Protein AF-A0A0F9NXJ1-F1 (afdb_monomer)

Sequence (76 aa):
MKEGTYNLGECRIIVSKDMGFWHLSISHQTRYPTFDEIRDARYKFLPNNITVAMLYPPKEEYINLHNNCFHLWELK

Nearest PDB structures (foldseek):
  2qzi-assembly1_A  TM=6.998E-01  e=3.583E-02  Streptococcus thermophilus LMG 18311
  9gfz-assembly2_B  TM=3.879E-01  e=1.025E+00  Medicago truncatula
  6t6d-assembly3_C  TM=3.681E-01  e=1.757E+00  Homo sapiens
  1k3s-assembly1_A  TM=3.427E-01  e=3.012E+00  Salmonella enterica
  8r7g-assembly3_C  TM=3.647E-01  e=3.395E+00  Homo sapiens

Organism: NCBI:txid412755

InterPro domains:
  IPR056111 Domain of unknown function DUF7694 [PF24746] (14-75)

Radius of gyration: 12.07 Å; Cα contacts (8 Å, |Δi|>4): 124; chains: 1; bounding box: 26×27×32 Å

Structure (mmCIF, N/CA/C/O backbone):
data_AF-A0A0F9NXJ1-F1
#
_entry.id   AF-A0A0F9NXJ1-F1
#
loop_
_atom_site.group_PDB
_atom_site.id
_atom_site.type_symbol
_atom_site.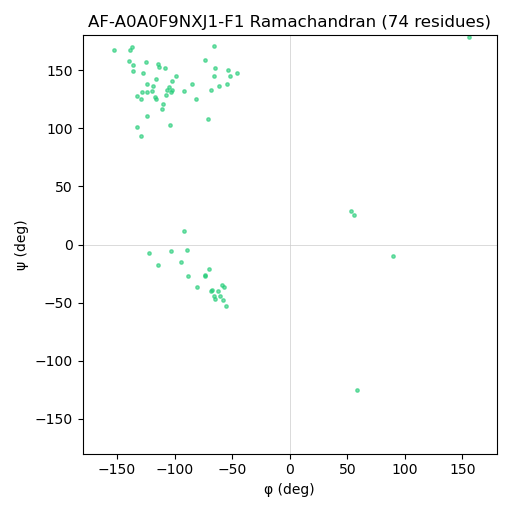label_atom_id
_atom_site.label_alt_id
_atom_site.label_comp_id
_atom_site.label_asym_id
_atom_site.label_entity_id
_atom_site.label_seq_id
_atom_site.pdbx_PDB_ins_code
_atom_site.Cartn_x
_atom_site.Cartn_y
_atom_site.Cartn_z
_atom_site.occupancy
_atom_site.B_iso_or_equiv
_atom_site.auth_seq_id
_atom_site.auth_comp_id
_atom_site.auth_asym_id
_atom_site.auth_atom_id
_atom_site.pdbx_PDB_model_num
ATOM 1 N N . MET A 1 1 ? 1.466 6.848 -14.818 1.00 79.00 1 MET A N 1
ATOM 2 C CA . MET A 1 1 ? 1.575 6.951 -13.347 1.00 79.00 1 MET A CA 1
ATOM 3 C C . MET A 1 1 ? 2.911 7.566 -12.979 1.00 79.00 1 MET A C 1
ATOM 5 O O . MET A 1 1 ? 3.812 7.530 -13.813 1.00 79.00 1 MET A O 1
ATOM 9 N N . LYS A 1 2 ? 3.024 8.160 -11.790 1.00 88.25 2 LYS A N 1
ATOM 10 C CA . LYS A 1 2 ? 4.259 8.773 -11.289 1.00 88.25 2 LYS A CA 1
ATOM 11 C C . LYS A 1 2 ? 4.575 8.208 -9.906 1.00 88.25 2 LYS A C 1
ATOM 13 O O . LYS A 1 2 ? 3.654 7.885 -9.163 1.00 88.25 2 LYS A O 1
ATOM 18 N N . GLU A 1 3 ? 5.860 8.094 -9.605 1.00 97.12 3 GLU A N 1
ATOM 19 C CA . GLU A 1 3 ? 6.341 7.861 -8.245 1.00 97.12 3 GLU A CA 1
ATOM 20 C C . GLU A 1 3 ? 6.003 9.072 -7.367 1.00 97.12 3 GLU A C 1
ATOM 22 O O . GLU A 1 3 ? 5.894 10.201 -7.863 1.00 97.12 3 GLU A O 1
ATOM 27 N N . GLY A 1 4 ? 5.825 8.849 -6.069 1.00 97.81 4 GLY A N 1
ATOM 28 C CA . GLY A 1 4 ? 5.512 9.915 -5.129 1.00 97.81 4 GLY A CA 1
ATOM 29 C C . GLY A 1 4 ? 4.795 9.444 -3.872 1.00 97.81 4 GLY A C 1
ATOM 30 O O . GLY A 1 4 ? 4.492 8.267 -3.693 1.00 97.81 4 GLY A O 1
ATOM 31 N N . THR A 1 5 ? 4.521 10.400 -2.987 1.00 98.12 5 THR A N 1
ATOM 32 C CA . THR A 1 5 ? 3.701 10.196 -1.786 1.00 98.12 5 THR A CA 1
ATOM 33 C C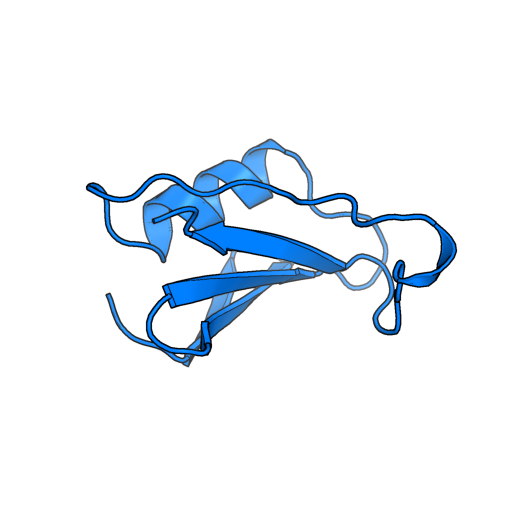 . THR A 1 5 ? 2.329 10.827 -1.988 1.00 98.12 5 THR A C 1
ATOM 35 O O . THR A 1 5 ? 2.228 11.959 -2.460 1.00 98.12 5 THR A O 1
ATOM 38 N N . TYR A 1 6 ? 1.280 10.110 -1.597 1.00 98.06 6 TYR A N 1
ATOM 39 C CA . TYR A 1 6 ? -0.111 10.519 -1.760 1.00 98.06 6 TYR A CA 1
ATOM 40 C C . TYR A 1 6 ? -0.929 10.192 -0.513 1.00 98.06 6 TYR A C 1
ATOM 42 O O . TYR A 1 6 ? -0.509 9.408 0.337 1.00 98.06 6 TYR A O 1
ATOM 50 N N . ASN A 1 7 ? -2.133 10.756 -0.454 1.00 97.94 7 ASN A N 1
ATOM 51 C CA . ASN A 1 7 ? -3.165 10.358 0.496 1.00 97.94 7 ASN A CA 1
ATOM 52 C C . ASN A 1 7 ? -4.364 9.780 -0.268 1.00 97.94 7 ASN A C 1
ATOM 54 O O . ASN A 1 7 ? -4.731 10.282 -1.339 1.00 97.94 7 ASN A O 1
ATOM 58 N N . LEU A 1 8 ? -4.986 8.747 0.293 1.00 97.75 8 LEU A N 1
ATOM 59 C CA . LEU A 1 8 ? -6.259 8.196 -0.163 1.00 97.75 8 LEU A CA 1
ATOM 60 C C . LEU A 1 8 ? -7.168 8.013 1.052 1.00 97.75 8 LEU A C 1
ATOM 62 O O . LEU A 1 8 ? -6.996 7.072 1.822 1.00 97.75 8 LEU A O 1
ATOM 66 N N . GLY A 1 9 ? -8.104 8.945 1.240 1.00 97.25 9 GLY A N 1
ATOM 67 C CA . GLY A 1 9 ? -8.820 9.046 2.509 1.00 97.25 9 GLY A CA 1
ATOM 68 C C . GLY A 1 9 ? -7.827 9.269 3.651 1.00 97.25 9 GLY A C 1
ATOM 69 O O . GLY A 1 9 ? -6.996 10.173 3.579 1.00 97.25 9 GLY A O 1
ATOM 70 N N . GLU A 1 10 ? -7.890 8.409 4.664 1.00 97.81 10 GLU A N 1
ATOM 71 C CA . GLU A 1 10 ? -6.996 8.423 5.830 1.00 97.81 10 GLU A CA 1
ATOM 72 C C . GLU A 1 10 ? -5.716 7.589 5.628 1.00 97.81 10 GLU A C 1
ATOM 74 O O . GLU A 1 10 ? -4.836 7.574 6.489 1.00 97.81 10 GLU A O 1
ATOM 79 N N . CYS A 1 11 ? -5.590 6.885 4.498 1.00 98.50 11 CYS A N 1
ATOM 80 C CA . CYS A 1 11 ? -4.407 6.090 4.192 1.00 98.50 11 CYS A CA 1
ATOM 81 C C . CYS A 1 11 ? -3.306 6.942 3.550 1.00 98.50 11 CYS A C 1
ATOM 83 O O . CYS A 1 11 ? -3.556 7.730 2.629 1.00 98.50 11 CYS A O 1
ATOM 85 N N . ARG A 1 12 ? -2.062 6.712 3.977 1.00 98.50 12 ARG A N 1
ATOM 86 C CA . ARG A 1 12 ? 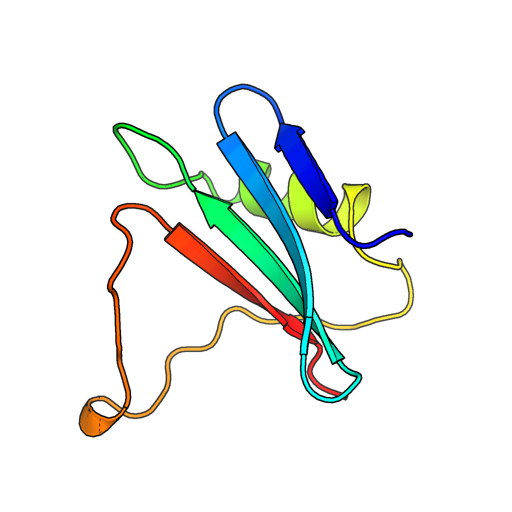-0.859 7.245 3.333 1.00 98.50 12 ARG A CA 1
ATOM 87 C C . ARG A 1 12 ? -0.342 6.239 2.314 1.00 98.50 12 ARG A C 1
ATOM 89 O O . ARG A 1 12 ? -0.208 5.060 2.626 1.00 98.50 12 ARG A O 1
ATOM 96 N N . ILE A 1 13 ? -0.044 6.720 1.111 1.00 98.50 13 ILE A N 1
ATOM 97 C CA . ILE A 1 13 ? 0.423 5.915 -0.019 1.00 98.50 13 ILE A CA 1
ATOM 98 C C . ILE A 1 13 ? 1.814 6.385 -0.426 1.00 98.50 13 ILE A C 1
ATOM 100 O O . ILE A 1 13 ? 2.046 7.589 -0.547 1.00 98.50 13 ILE A O 1
ATOM 104 N N . ILE A 1 14 ? 2.721 5.454 -0.694 1.00 98.31 14 ILE A N 1
ATOM 105 C CA . ILE A 1 14 ? 3.988 5.737 -1.373 1.00 98.31 14 ILE A CA 1
ATOM 106 C C . ILE A 1 14 ? 4.066 4.835 -2.597 1.00 98.31 14 ILE A C 1
ATOM 108 O O . ILE A 1 14 ? 3.826 3.636 -2.495 1.00 9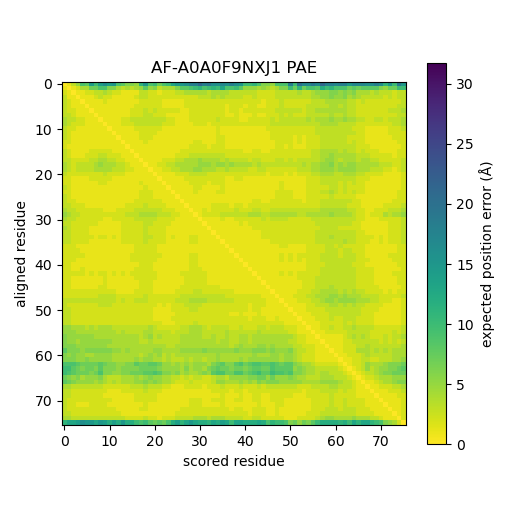8.31 14 ILE A O 1
ATOM 112 N N . VAL A 1 15 ? 4.385 5.423 -3.745 1.00 98.44 15 VAL A N 1
ATOM 113 C CA . VAL A 1 15 ? 4.610 4.720 -5.008 1.00 98.44 15 VAL A CA 1
ATOM 114 C C . VAL A 1 15 ? 6.053 4.946 -5.421 1.00 98.44 15 VAL A C 1
ATOM 116 O O . VAL A 1 15 ? 6.476 6.098 -5.536 1.00 98.44 15 VAL A O 1
ATOM 119 N N . SER A 1 16 ? 6.783 3.871 -5.684 1.00 98.12 16 SER A N 1
ATOM 120 C CA . SER A 1 16 ? 8.160 3.906 -6.180 1.00 98.12 16 SER A CA 1
ATOM 121 C C . SER A 1 16 ? 8.365 2.873 -7.288 1.00 98.12 16 SER A C 1
ATOM 123 O O . SER A 1 16 ? 7.495 2.035 -7.556 1.00 98.12 16 SER A O 1
ATOM 125 N N . LYS A 1 17 ? 9.515 2.955 -7.960 1.00 97.19 17 LYS A N 1
ATOM 126 C CA . LYS A 1 17 ? 10.057 1.841 -8.730 1.00 97.19 17 LYS A CA 1
ATOM 127 C C . LYS A 1 17 ? 11.309 1.313 -8.059 1.00 97.19 17 LYS A C 1
ATOM 129 O O . LYS A 1 17 ? 12.339 1.982 -8.032 1.00 97.19 17 LYS A O 1
ATOM 134 N N . ASP A 1 18 ? 11.234 0.069 -7.628 1.00 93.56 18 ASP A N 1
ATOM 135 C CA . ASP A 1 18 ? 12.308 -0.611 -6.932 1.00 93.56 18 ASP A CA 1
ATOM 136 C C . ASP A 1 18 ? 12.856 -1.691 -7.866 1.00 93.56 18 ASP A C 1
ATOM 138 O O . ASP A 1 18 ? 12.121 -2.547 -8.355 1.00 93.56 18 ASP A O 1
ATOM 142 N N . MET A 1 19 ? 14.150 -1.615 -8.191 1.00 92.88 19 MET A N 1
ATOM 143 C CA . MET A 1 19 ? 14.793 -2.511 -9.170 1.00 92.88 19 MET A CA 1
ATOM 144 C C . MET A 1 19 ? 14.082 -2.555 -10.540 1.00 92.88 19 MET A C 1
ATOM 146 O O . MET A 1 19 ? 14.153 -3.547 -11.258 1.00 92.88 19 MET A O 1
ATOM 150 N N . GLY A 1 20 ? 13.410 -1.462 -10.919 1.00 95.06 20 GLY A N 1
ATOM 151 C CA . GLY A 1 20 ? 12.671 -1.340 -12.181 1.00 95.06 20 GLY A CA 1
ATOM 152 C C . GLY A 1 20 ? 11.202 -1.771 -12.118 1.00 95.06 20 GLY A C 1
ATOM 153 O O . GLY A 1 20 ? 10.464 -1.456 -13.052 1.00 95.06 20 GLY A O 1
ATOM 154 N N . PHE A 1 21 ? 10.772 -2.389 -11.017 1.00 96.69 21 PHE A N 1
ATOM 155 C CA . PHE A 1 21 ? 9.410 -2.871 -10.797 1.00 96.69 21 PHE A CA 1
ATOM 156 C C . PHE A 1 21 ? 8.602 -1.890 -9.957 1.00 96.69 21 PHE A C 1
ATOM 158 O O . PHE A 1 21 ? 9.129 -1.251 -9.047 1.00 96.69 21 PHE A O 1
ATOM 165 N N . TRP A 1 22 ? 7.310 -1.766 -10.239 1.00 98.00 22 TRP A N 1
ATOM 166 C CA . TRP A 1 22 ? 6.428 -0.923 -9.447 1.00 98.00 22 TRP A CA 1
ATOM 167 C C . TRP A 1 22 ? 6.219 -1.477 -8.039 1.00 98.00 22 TRP A C 1
ATOM 169 O O . TRP A 1 22 ? 5.854 -2.640 -7.844 1.00 98.00 22 TRP A O 1
ATOM 179 N N . HIS A 1 23 ? 6.350 -0.582 -7.067 1.00 97.7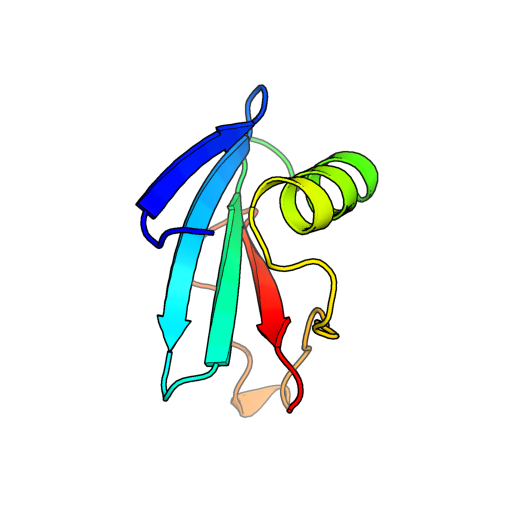5 23 HIS A N 1
ATOM 180 C CA . HIS A 1 23 ? 6.049 -0.820 -5.667 1.00 97.75 23 HIS A CA 1
ATOM 181 C C . HIS A 1 23 ? 5.039 0.208 -5.170 1.00 97.75 23 HIS A C 1
ATOM 183 O O . HIS A 1 23 ? 5.108 1.396 -5.499 1.00 97.75 23 HIS A O 1
ATOM 189 N N . LEU A 1 24 ? 4.079 -0.256 -4.377 1.00 98.31 24 LEU A N 1
ATOM 190 C CA . LEU A 1 24 ? 3.168 0.604 -3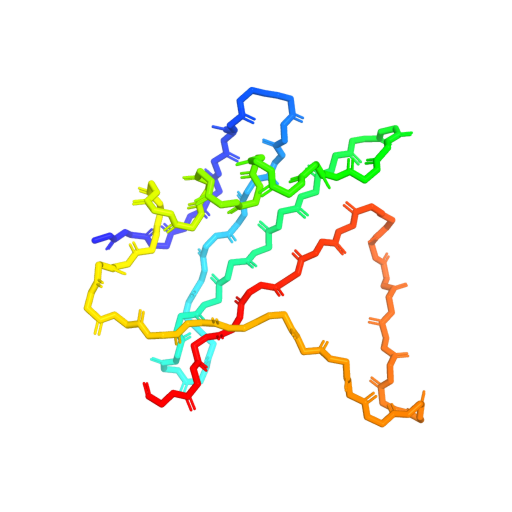.637 1.00 98.31 24 LEU A CA 1
ATOM 191 C C . LEU A 1 24 ? 3.148 0.162 -2.182 1.00 98.31 24 LEU A C 1
ATOM 193 O O . LEU A 1 24 ? 2.826 -0.990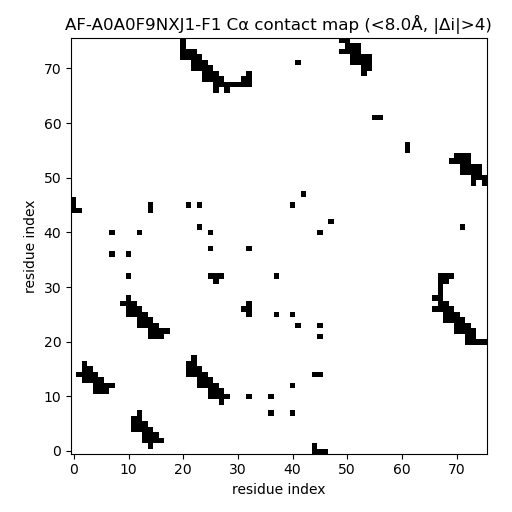 -1.893 1.00 98.31 24 LEU A O 1
ATOM 197 N N . SER A 1 25 ? 3.427 1.085 -1.267 1.00 97.94 25 SER A N 1
ATOM 198 C CA . SER A 1 25 ? 3.115 0.914 0.149 1.00 97.94 25 SER A CA 1
ATOM 199 C C . SER A 1 25 ? 1.873 1.713 0.526 1.00 97.94 25 SER A C 1
ATOM 201 O O . SER A 1 25 ? 1.645 2.820 0.031 1.00 97.94 25 SER A O 1
ATOM 203 N N . ILE A 1 26 ? 1.043 1.125 1.380 1.00 98.50 26 ILE A N 1
ATOM 204 C CA . ILE A 1 26 ? -0.167 1.736 1.924 1.00 98.50 26 ILE A CA 1
ATOM 205 C C . ILE A 1 26 ? -0.192 1.505 3.426 1.00 98.50 26 ILE A C 1
ATOM 207 O O . ILE A 1 26 ? -0.055 0.372 3.885 1.00 98.50 26 ILE A O 1
ATOM 211 N N . SER A 1 27 ? -0.374 2.575 4.194 1.00 98.31 27 SER A N 1
ATOM 212 C CA . SER A 1 27 ? -0.433 2.500 5.648 1.00 98.31 27 SER A CA 1
ATOM 213 C C . SER A 1 27 ? -1.503 3.403 6.241 1.00 98.31 27 SER A C 1
ATOM 215 O O . SER A 1 27 ? -1.950 4.372 5.625 1.00 98.31 27 SER A O 1
ATOM 217 N N . HIS A 1 28 ? -1.918 3.068 7.459 1.00 98.31 28 HIS A N 1
ATOM 218 C CA . HIS A 1 28 ? -2.876 3.849 8.229 1.00 98.31 28 HIS A CA 1
ATOM 219 C C . HIS A 1 28 ? -2.421 3.971 9.689 1.00 98.31 28 HIS A C 1
ATOM 221 O O . HIS A 1 28 ? -1.757 3.091 10.234 1.00 98.31 28 HIS A O 1
ATOM 227 N N . GLN A 1 29 ? -2.762 5.081 10.343 1.00 97.19 29 GLN A N 1
ATOM 228 C CA . GLN A 1 29 ? -2.191 5.424 11.647 1.00 97.19 29 GLN A CA 1
ATOM 229 C C . GLN A 1 29 ? -2.615 4.467 12.776 1.00 97.19 29 GLN A C 1
ATOM 231 O O . GLN A 1 29 ? -1.793 4.124 13.621 1.00 97.19 29 GLN A O 1
ATOM 236 N N . THR A 1 30 ? -3.875 4.022 12.798 1.00 97.31 30 THR A N 1
ATOM 237 C CA . THR A 1 30 ? -4.467 3.320 13.962 1.00 97.31 30 THR A CA 1
ATOM 238 C C . THR A 1 30 ? -5.017 1.917 13.68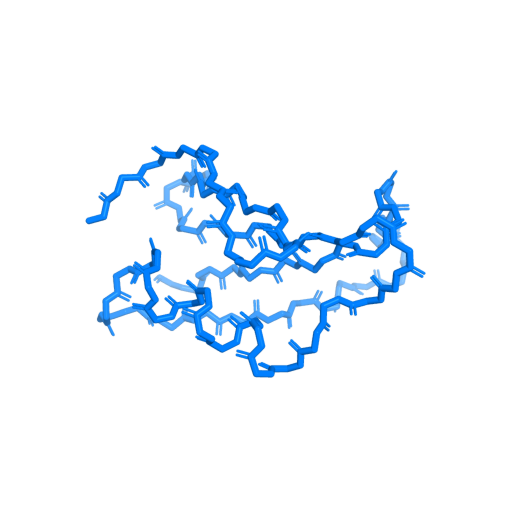7 1.00 97.31 30 THR A C 1
ATOM 240 O O . THR A 1 30 ? -5.401 1.220 14.621 1.00 97.31 30 THR A O 1
ATOM 243 N N . ARG A 1 31 ? -5.067 1.485 12.427 1.00 97.62 31 ARG A N 1
ATOM 244 C CA . ARG A 1 31 ? -5.645 0.205 11.981 1.00 97.62 31 ARG A CA 1
ATOM 245 C C . ARG A 1 31 ? -4.955 -0.231 10.701 1.00 97.62 31 ARG A C 1
ATOM 247 O O . ARG A 1 31 ? -4.315 0.596 10.064 1.00 97.62 31 ARG A O 1
ATOM 254 N N . TYR A 1 32 ? -5.152 -1.472 10.279 1.00 98.44 32 TYR A N 1
ATOM 255 C CA . TYR A 1 32 ? -4.781 -1.877 8.929 1.00 98.44 32 TYR A CA 1
ATOM 256 C C . TYR A 1 32 ? -5.640 -1.158 7.869 1.00 98.44 32 TYR A C 1
ATOM 258 O O . TYR A 1 32 ? -6.837 -0.927 8.096 1.00 98.44 32 TYR A O 1
ATOM 266 N N . PRO A 1 33 ? -5.058 -0.818 6.705 1.00 98.44 33 PRO A N 1
ATOM 267 C CA . PRO A 1 33 ? -5.826 -0.525 5.504 1.00 98.44 33 PRO A CA 1
ATOM 268 C C . PRO A 1 33 ? -6.771 -1.687 5.183 1.00 98.44 33 PRO A C 1
ATOM 270 O O . PRO A 1 33 ? -6.404 -2.857 5.302 1.00 98.44 33 PRO A O 1
ATOM 273 N N . THR A 1 34 ? -7.997 -1.371 4.793 1.00 98.44 34 THR A N 1
ATOM 274 C CA . THR A 1 34 ? -8.980 -2.359 4.345 1.00 98.44 34 THR A CA 1
ATOM 275 C C . THR A 1 34 ? -8.622 -2.871 2.953 1.00 98.44 34 THR A C 1
ATOM 277 O O . THR A 1 34 ? -7.934 -2.203 2.182 1.00 98.44 34 THR A O 1
ATOM 280 N N . PHE A 1 35 ? -9.130 -4.048 2.587 1.00 98.06 35 PHE A N 1
ATOM 281 C CA . PHE A 1 35 ? -8.936 -4.575 1.234 1.00 98.06 35 PHE A CA 1
ATOM 282 C C . PHE A 1 35 ? -9.485 -3.646 0.145 1.00 98.06 35 PHE A C 1
ATOM 284 O O . PHE A 1 35 ? -8.867 -3.540 -0.913 1.00 98.06 35 PHE A O 1
ATOM 291 N N . ASP A 1 36 ? -10.590 -2.943 0.405 1.00 98.62 36 ASP A N 1
ATOM 292 C CA . ASP A 1 36 ? -11.143 -1.961 -0.530 1.00 98.62 36 ASP A CA 1
ATOM 293 C C . ASP A 1 36 ? -10.201 -0.764 -0.715 1.00 98.62 36 ASP A C 1
ATOM 295 O O . ASP A 1 36 ? -9.917 -0.387 -1.848 1.00 98.62 36 ASP A O 1
ATOM 299 N N . GLU A 1 37 ? -9.623 -0.226 0.365 1.00 98.69 37 GLU A N 1
ATOM 300 C CA . GLU A 1 37 ? -8.627 0.854 0.274 1.00 98.69 37 GLU A CA 1
ATOM 301 C C . GLU A 1 37 ? -7.368 0.412 -0.489 1.00 98.69 37 GLU A C 1
ATOM 303 O O . GLU A 1 37 ? -6.841 1.169 -1.305 1.00 98.69 37 GLU A O 1
ATOM 308 N N . ILE A 1 38 ? -6.900 -0.823 -0.269 1.00 98.62 38 ILE A N 1
ATOM 309 C CA . ILE A 1 38 ? -5.746 -1.392 -0.984 1.00 98.62 38 ILE A CA 1
ATOM 310 C C . ILE A 1 38 ? -6.066 -1.557 -2.477 1.00 98.62 38 ILE A C 1
ATOM 312 O O . ILE A 1 38 ? -5.267 -1.157 -3.330 1.00 98.62 38 ILE A O 1
ATOM 316 N N . ARG A 1 39 ? -7.238 -2.117 -2.806 1.00 98.31 39 ARG A N 1
ATOM 317 C CA . ARG A 1 39 ? -7.729 -2.271 -4.184 1.00 98.31 39 ARG A CA 1
ATOM 318 C C . ARG A 1 39 ? -7.811 -0.915 -4.885 1.00 98.31 39 ARG A C 1
ATOM 320 O O . ARG A 1 39 ? -7.324 -0.764 -6.006 1.00 98.31 39 ARG A O 1
ATOM 327 N N . ASP A 1 40 ? -8.401 0.073 -4.227 1.00 98.56 40 ASP A N 1
ATOM 328 C CA . ASP A 1 40 ? -8.605 1.398 -4.803 1.00 98.56 40 ASP A CA 1
ATOM 329 C C . ASP A 1 40 ? -7.269 2.124 -4.993 1.00 98.56 40 ASP A C 1
ATOM 331 O O . ASP A 1 40 ? -7.035 2.723 -6.045 1.00 98.56 40 ASP A O 1
ATOM 335 N N . ALA A 1 41 ? -6.339 2.001 -4.039 1.00 98.38 41 ALA A N 1
ATOM 336 C CA . ALA A 1 41 ? -4.980 2.510 -4.189 1.00 98.38 41 ALA A CA 1
ATOM 337 C C . ALA A 1 41 ? -4.254 1.857 -5.376 1.00 98.38 41 ALA A C 1
ATOM 339 O O . ALA A 1 41 ? -3.651 2.563 -6.190 1.00 98.38 41 ALA A O 1
ATOM 340 N N . ARG A 1 42 ? -4.366 0.531 -5.536 1.00 97.88 42 ARG A N 1
ATOM 341 C CA . ARG A 1 42 ? -3.798 -0.195 -6.680 1.00 97.88 42 ARG A CA 1
ATOM 342 C C . ARG A 1 42 ? -4.293 0.375 -8.006 1.00 97.88 42 ARG A C 1
ATOM 344 O O . ARG A 1 42 ? -3.474 0.678 -8.875 1.00 97.88 42 ARG A O 1
ATOM 351 N N . TYR A 1 43 ? -5.602 0.502 -8.193 1.00 97.88 43 TYR A N 1
ATOM 352 C CA . TYR A 1 43 ? -6.150 0.960 -9.473 1.00 97.88 43 TYR A CA 1
ATOM 353 C C . TYR A 1 43 ? -5.948 2.457 -9.714 1.00 97.88 43 TYR A C 1
ATOM 355 O O . TYR A 1 43 ? -5.849 2.883 -10.863 1.00 97.88 43 TYR A O 1
ATOM 363 N N . LYS A 1 44 ? -5.833 3.256 -8.649 1.00 98.06 44 LYS A N 1
ATOM 364 C CA . LYS A 1 44 ? -5.620 4.701 -8.757 1.00 98.06 44 LYS A CA 1
ATOM 365 C C . LYS A 1 44 ? -4.172 5.092 -9.028 1.00 98.06 44 LYS A C 1
ATOM 367 O O . LYS A 1 44 ? -3.949 6.073 -9.734 1.00 98.06 44 LYS A O 1
ATOM 372 N N . PHE A 1 45 ? -3.201 4.383 -8.453 1.00 98.19 45 PHE A N 1
ATOM 373 C CA . PHE A 1 45 ? -1.812 4.852 -8.415 1.00 98.19 45 PHE A CA 1
ATOM 374 C C . PHE A 1 45 ? -0.817 3.999 -9.208 1.00 98.19 45 PHE A C 1
ATOM 376 O O . PHE A 1 45 ? 0.249 4.498 -9.565 1.00 98.19 45 PHE A O 1
ATOM 383 N N . LEU A 1 46 ? -1.166 2.759 -9.561 1.00 97.88 46 LEU A N 1
ATOM 384 C CA . LEU A 1 46 ? -0.316 1.885 -10.373 1.00 97.88 46 LEU A CA 1
ATOM 385 C C . LEU A 1 46 ? -0.870 1.695 -11.795 1.00 97.88 46 LEU A C 1
ATOM 387 O O . LEU A 1 46 ? -2.084 1.770 -11.992 1.00 97.88 46 LEU A O 1
ATOM 391 N N . PRO A 1 47 ? -0.017 1.446 -12.811 1.00 97.44 47 PRO A N 1
ATOM 392 C CA . PRO A 1 47 ? -0.470 1.209 -14.183 1.00 97.44 47 PRO A CA 1
ATOM 393 C C . PRO A 1 47 ? -1.526 0.102 -14.304 1.00 97.44 47 PRO A C 1
ATOM 395 O O . PRO A 1 47 ? -1.553 -0.857 -13.536 1.00 97.44 47 PRO A O 1
ATOM 398 N N . ASN A 1 48 ? -2.413 0.208 -15.292 1.00 96.25 48 ASN A N 1
ATOM 399 C CA . ASN A 1 48 ? -3.496 -0.765 -15.463 1.00 96.25 48 ASN A CA 1
ATOM 400 C C . ASN A 1 48 ? -3.013 -2.117 -16.024 1.00 96.25 48 ASN A C 1
ATOM 402 O O . ASN A 1 48 ? -3.621 -3.147 -15.770 1.00 96.25 48 ASN A O 1
ATOM 406 N N . ASN A 1 49 ? -1.914 -2.122 -16.777 1.00 96.38 49 ASN A N 1
ATOM 407 C CA . ASN A 1 49 ? -1.425 -3.272 -17.542 1.00 96.38 49 ASN A CA 1
ATOM 408 C C . ASN A 1 49 ? -0.428 -4.169 -16.785 1.00 96.38 49 ASN A C 1
ATOM 410 O O . ASN A 1 49 ? 0.213 -5.004 -17.415 1.00 96.38 49 ASN A O 1
ATOM 414 N N . ILE A 1 50 ? -0.270 -3.982 -15.474 1.00 97.00 50 ILE A N 1
ATOM 415 C CA . ILE A 1 50 ? 0.683 -4.740 -14.651 1.00 97.00 50 ILE A CA 1
ATOM 416 C C . ILE A 1 50 ? -0.054 -5.622 -13.648 1.00 97.00 50 ILE A C 1
ATOM 418 O O . ILE A 1 50 ? -1.151 -5.286 -13.192 1.00 97.00 50 ILE A O 1
ATOM 422 N N . THR A 1 51 ? 0.560 -6.729 -13.247 1.00 97.94 51 THR A N 1
ATOM 423 C CA . THR A 1 51 ? 0.048 -7.557 -12.147 1.00 97.94 51 THR A CA 1
ATOM 424 C C . THR A 1 51 ? 0.869 -7.284 -10.903 1.00 97.94 51 THR A C 1
ATOM 426 O O . THR A 1 51 ? 2.095 -7.289 -10.972 1.00 97.94 51 THR A O 1
ATOM 429 N N . VAL A 1 52 ? 0.198 -7.077 -9.770 1.00 97.94 52 VAL A N 1
ATOM 430 C CA . VAL A 1 52 ? 0.869 -6.935 -8.477 1.00 97.94 52 VAL A CA 1
ATOM 431 C C . VAL A 1 52 ? 0.329 -7.928 -7.462 1.00 97.94 52 VAL A C 1
ATOM 433 O O . VAL A 1 52 ? -0.821 -8.359 -7.572 1.00 97.94 52 VAL A O 1
ATOM 436 N N . ALA A 1 53 ? 1.129 -8.236 -6.449 1.00 97.38 53 ALA A N 1
ATOM 437 C CA . ALA A 1 53 ? 0.727 -9.070 -5.325 1.00 97.38 53 ALA A CA 1
ATOM 438 C C . ALA A 1 53 ? 1.196 -8.485 -3.990 1.00 97.38 53 ALA A C 1
ATOM 440 O O . ALA A 1 53 ? 2.207 -7.784 -3.925 1.00 97.38 53 ALA A O 1
ATOM 441 N N . MET A 1 54 ? 0.477 -8.823 -2.917 1.00 96.50 54 MET A N 1
ATOM 442 C CA . MET A 1 54 ? 1.038 -8.778 -1.568 1.00 96.50 54 MET A CA 1
ATOM 443 C C . MET A 1 54 ? 1.836 -10.058 -1.351 1.00 96.50 54 MET A C 1
ATOM 445 O O . MET A 1 54 ? 1.312 -11.155 -1.546 1.00 96.50 54 MET A O 1
ATOM 449 N N . LEU A 1 55 ? 3.102 -9.914 -0.974 1.00 92.00 55 LEU A N 1
ATOM 450 C CA . LEU A 1 55 ? 4.019 -11.034 -0.806 1.00 92.00 55 LEU A CA 1
ATOM 451 C C . LEU A 1 55 ? 4.260 -11.286 0.681 1.00 92.00 55 LEU A C 1
ATOM 453 O O . LEU A 1 55 ? 4.555 -10.360 1.435 1.00 92.00 55 LEU A O 1
ATOM 457 N N . TYR A 1 56 ? 4.171 -12.553 1.076 1.00 92.12 56 TYR A N 1
ATOM 458 C CA . TYR A 1 56 ? 4.681 -13.034 2.353 1.00 92.12 56 TYR A CA 1
ATOM 459 C C . TYR A 1 56 ? 5.977 -13.797 2.068 1.00 92.12 56 TYR A C 1
ATOM 461 O O . TYR A 1 56 ? 5.902 -14.910 1.541 1.00 92.12 56 TYR A O 1
ATOM 469 N N . PRO A 1 57 ? 7.151 -13.196 2.328 1.00 91.88 57 PRO A N 1
ATOM 470 C CA . PRO A 1 57 ? 8.426 -13.880 2.143 1.00 91.88 57 PRO A CA 1
ATOM 471 C C . PRO A 1 57 ? 8.574 -15.048 3.136 1.00 91.88 57 PRO A C 1
ATOM 473 O O . PRO A 1 57 ? 7.763 -15.175 4.066 1.00 91.88 57 PRO A O 1
ATOM 476 N N . PRO A 1 58 ? 9.609 -15.897 2.974 1.00 96.38 58 PRO A N 1
ATOM 477 C CA . PRO A 1 58 ? 10.019 -16.838 4.011 1.00 96.38 58 PRO A CA 1
ATOM 478 C C . PRO A 1 58 ? 10.085 -16.166 5.384 1.00 96.38 58 PRO A C 1
ATOM 480 O O . PRO A 1 58 ? 10.384 -14.976 5.500 1.00 96.38 58 PRO A O 1
ATOM 483 N N . LYS A 1 59 ? 9.795 -16.926 6.442 1.00 94.56 59 LYS A N 1
ATOM 484 C CA . LYS A 1 59 ? 9.655 -16.383 7.799 1.00 94.56 59 LYS A CA 1
ATOM 485 C C . LYS A 1 59 ? 10.911 -15.634 8.252 1.00 94.56 59 LYS A C 1
ATOM 487 O O . LYS A 1 59 ? 10.805 -14.622 8.935 1.00 94.56 59 LYS A O 1
ATOM 492 N N . GLU A 1 60 ? 12.075 -16.130 7.857 1.00 96.31 60 GLU A N 1
ATOM 493 C CA . GLU A 1 60 ? 13.395 -15.590 8.179 1.00 96.31 60 GLU A CA 1
ATOM 494 C C . GLU A 1 60 ? 13.676 -14.253 7.472 1.00 96.31 60 GLU A C 1
ATOM 496 O O . GLU A 1 60 ? 14.505 -13.474 7.933 1.00 96.31 60 GLU A O 1
ATOM 501 N N . GLU A 1 61 ? 12.959 -13.969 6.385 1.00 92.62 61 GLU A N 1
ATOM 502 C CA . GLU A 1 61 ? 13.056 -12.744 5.583 1.00 92.62 61 GLU A CA 1
ATOM 503 C C . GLU A 1 61 ? 11.893 -11.773 5.855 1.00 92.62 61 GLU A C 1
ATOM 505 O O . GLU A 1 61 ? 11.869 -10.655 5.336 1.00 92.62 61 GLU A O 1
ATOM 510 N N . TYR A 1 62 ? 10.908 -12.176 6.666 1.00 89.50 62 TYR A N 1
ATOM 511 C CA . TYR A 1 62 ? 9.762 -11.337 6.994 1.00 89.50 62 TYR A CA 1
ATOM 512 C C . TYR A 1 62 ? 10.178 -10.179 7.906 1.00 89.50 62 TYR A C 1
ATOM 514 O O . TYR A 1 62 ? 10.428 -10.350 9.100 1.00 89.50 62 TYR A O 1
ATOM 522 N N . ILE A 1 63 ? 10.199 -8.973 7.341 1.00 84.50 63 ILE A N 1
ATOM 523 C CA . ILE A 1 63 ? 10.511 -7.730 8.046 1.00 84.50 63 ILE A CA 1
ATOM 524 C C . ILE A 1 63 ? 9.272 -6.829 8.031 1.00 84.50 63 ILE A C 1
ATOM 526 O O . ILE A 1 63 ? 8.752 -6.496 6.969 1.00 84.50 63 ILE A O 1
ATOM 530 N N . ASN A 1 64 ? 8.824 -6.387 9.211 1.00 84.31 64 ASN A N 1
ATOM 531 C CA . ASN A 1 64 ? 7.756 -5.396 9.356 1.00 84.31 64 ASN A CA 1
ATOM 532 C C . ASN A 1 64 ? 8.206 -4.262 10.289 1.00 84.31 64 ASN A C 1
ATOM 534 O O . ASN A 1 64 ? 8.103 -4.367 11.509 1.00 84.31 64 ASN A O 1
ATOM 538 N N . LEU A 1 65 ? 8.744 -3.189 9.703 1.00 87.62 65 LEU A N 1
ATOM 539 C CA . LEU A 1 65 ? 9.267 -2.031 10.443 1.00 87.62 65 LEU A CA 1
ATOM 540 C C . LEU A 1 65 ? 8.245 -0.901 10.604 1.00 87.62 65 LEU A C 1
ATOM 542 O O . LEU A 1 65 ? 8.456 0.003 11.410 1.00 87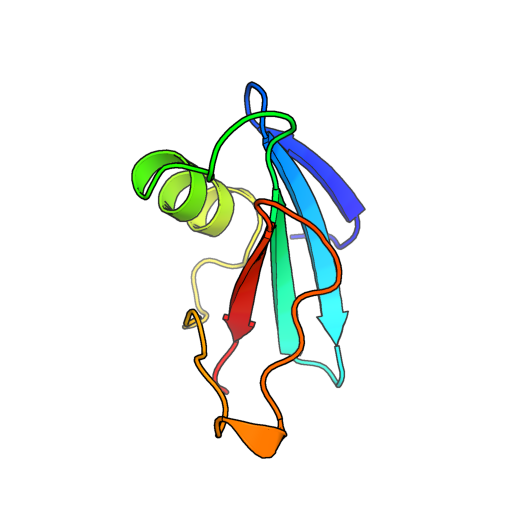.62 65 LEU A O 1
ATOM 546 N N . HIS A 1 66 ? 7.152 -0.928 9.841 1.00 89.44 66 HIS A N 1
ATOM 547 C CA . HIS A 1 66 ? 6.136 0.116 9.860 1.00 89.44 66 HIS A CA 1
ATOM 548 C C . HIS A 1 66 ? 4.776 -0.500 10.166 1.00 89.44 66 HIS A C 1
ATOM 550 O O . HIS A 1 66 ? 4.182 -1.182 9.332 1.00 89.44 66 HIS A O 1
ATOM 556 N N . ASN A 1 67 ? 4.251 -0.200 11.355 1.00 92.12 67 ASN A N 1
ATOM 557 C CA . ASN A 1 67 ? 2.934 -0.671 11.772 1.00 92.12 67 ASN A CA 1
ATOM 558 C C . ASN A 1 67 ? 1.869 -0.355 10.719 1.00 92.12 67 ASN A C 1
ATOM 560 O O . ASN A 1 67 ? 1.906 0.693 10.069 1.00 92.12 67 ASN A O 1
ATOM 564 N N . ASN A 1 68 ? 0.903 -1.260 10.582 1.00 96.12 68 ASN A N 1
ATOM 565 C CA . ASN A 1 68 ? -0.240 -1.099 9.691 1.00 96.12 68 ASN A CA 1
ATOM 566 C C . ASN A 1 68 ? 0.109 -0.836 8.215 1.00 96.12 68 ASN A C 1
ATOM 568 O O . ASN A 1 68 ? -0.681 -0.208 7.513 1.00 96.12 68 ASN A O 1
ATOM 572 N N . CYS A 1 69 ? 1.281 -1.267 7.745 1.00 96.94 69 CYS A N 1
ATOM 573 C CA . CYS A 1 69 ? 1.720 -1.072 6.368 1.00 96.94 69 CYS A CA 1
ATOM 574 C C . CYS A 1 69 ? 1.581 -2.362 5.555 1.00 96.94 69 CYS A C 1
ATOM 576 O O . CYS A 1 69 ? 2.051 -3.420 5.971 1.00 96.94 69 CYS A O 1
ATOM 578 N N . PHE A 1 70 ? 0.974 -2.256 4.375 1.00 97.12 70 PHE A N 1
ATOM 579 C CA . PHE A 1 70 ? 0.977 -3.302 3.359 1.00 97.12 70 PHE A CA 1
ATOM 580 C C . PHE A 1 70 ? 1.731 -2.849 2.119 1.00 97.12 70 PHE A C 1
ATOM 582 O O . PHE A 1 70 ? 1.839 -1.656 1.834 1.00 97.12 70 PHE A O 1
ATOM 589 N N . HIS A 1 71 ? 2.232 -3.831 1.374 1.00 96.81 71 HIS A N 1
ATOM 590 C CA . HIS A 1 71 ? 3.040 -3.615 0.186 1.00 96.81 71 HIS A CA 1
ATOM 591 C C . HIS A 1 71 ? 2.485 -4.416 -0.986 1.00 96.81 71 HIS A C 1
ATOM 593 O O . HIS A 1 71 ? 2.250 -5.617 -0.864 1.00 96.81 71 HIS A O 1
ATOM 599 N N . LEU A 1 72 ? 2.319 -3.750 -2.123 1.00 97.62 72 LEU A N 1
ATOM 600 C CA . LEU A 1 72 ? 2.035 -4.363 -3.410 1.00 97.62 72 LEU A CA 1
ATOM 601 C C . LEU A 1 72 ? 3.282 -4.278 -4.283 1.00 97.62 72 LEU A C 1
ATOM 603 O O . LEU A 1 72 ? 3.834 -3.194 -4.470 1.00 97.62 72 LEU A O 1
ATOM 607 N N . TRP A 1 73 ? 3.681 -5.417 -4.835 1.00 97.31 73 TRP A N 1
ATOM 608 C CA . TRP A 1 73 ? 4.845 -5.557 -5.703 1.00 97.31 73 TRP A CA 1
ATOM 609 C C . TRP A 1 73 ? 4.426 -6.057 -7.075 1.00 97.31 73 TRP A C 1
ATOM 611 O O . TRP A 1 73 ? 3.670 -7.026 -7.168 1.00 97.31 73 TRP A O 1
ATOM 621 N N . GLU A 1 74 ? 4.915 -5.413 -8.129 1.00 97.88 74 GLU A N 1
ATOM 622 C CA . GLU A 1 74 ? 4.836 -5.944 -9.488 1.00 97.88 74 GLU A CA 1
ATOM 623 C C . GLU A 1 74 ? 5.581 -7.280 -9.598 1.00 97.88 74 GLU A C 1
ATOM 625 O O . GLU A 1 74 ? 6.660 -7.455 -9.038 1.00 97.88 74 GLU A O 1
ATOM 630 N N . LEU A 1 75 ? 4.966 -8.247 -10.285 1.00 95.38 75 LEU A N 1
ATOM 631 C CA . LEU A 1 75 ? 5.489 -9.613 -10.360 1.00 95.38 75 LEU A CA 1
ATOM 632 C C . LEU A 1 75 ? 6.484 -9.841 -11.508 1.00 95.38 75 LEU A C 1
ATOM 634 O O . LEU A 1 75 ? 7.270 -10.785 -11.416 1.00 95.38 75 LEU A O 1
ATOM 638 N N . LYS A 1 76 ? 6.397 -9.072 -12.603 1.00 80.69 76 LYS A N 1
ATOM 639 C CA . LYS A 1 76 ? 7.174 -9.233 -13.847 1.00 80.69 76 LYS A CA 1
ATOM 640 C C . LYS A 1 76 ? 7.162 -7.963 -14.681 1.00 80.69 76 LYS A C 1
ATOM 642 O O . LYS A 1 76 ? 6.122 -7.275 -14.629 1.00 80.69 76 LYS A O 1
#

Solvent-accessible surface area (backbone atoms only — not comparable to full-atom values): 4691 Å² total; per-residue (Å²): 121,70,68,48,78,50,73,60,88,83,31,44,33,40,34,44,68,58,98,83,34,52,34,38,40,40,25,24,93,89,48,67,67,50,71,67,58,51,52,50,48,48,69,72,54,42,66,88,91,62,57,67,44,73,78,81,62,60,78,94,69,60,79,82,91,56,77,39,56,49,54,38,35,46,77,124

Foldseek 3Di:
DDFDWDDDPQKIWGWDQDPNWIKIKIFHDPAADDPVNVVCCCVPPHDPPFDWDFDDDPPVPDDDPDPNMTMIITDD

Mean predicted aligned error: 2.61 Å

pLDDT: mean 95.85, std 4.14, range [79.0, 98.69]

Secondary structure (DSSP, 8-state):
---EEEEETTEEEEEEEETTEEEEEEE-SSSPPPHHHHHHHHHHHS-TT--EE-----GGG----STTEEEEEE--